Protein AF-A0A7D6ZZ62-F1 (afdb_monomer_lite)

pLDDT: mean 86.34, std 11.75, range [51.59, 98.19]

Secondary structure (DSSP, 8-state):
--EEEEEEEEEEE-SSSPEEEEEEEETTEEPBT--EEEE-TT-EEEEEEEEEHHHHTT--SSEEEEEEEETTTEEEEEEEEES--TT-EEEEEEEEE-TTS-EEEEEEEEE---

Foldseek 3Di:
DDKDWAAKEKEFEQDQDKFAFKFKDFPPHTWPQGHDGIDHHGDIDITTTIGDPVNVVVDPDQWTFTWMDGPNPEIDRADIQHNRDRPAHKYKYFNDQDPVRYTDIDIDRRDDDD

Radius of gyration: 13.83 Å; chains: 1; bounding box: 33×27×33 Å

Structure (mmCIF, N/CA/C/O backbone):
data_AF-A0A7D6ZZ62-F1
#
_entry.id   AF-A0A7D6ZZ62-F1
#
loop_
_atom_site.group_PDB
_atom_site.id
_atom_site.type_symbol
_atom_site.label_atom_id
_atom_site.label_alt_id
_atom_site.label_comp_id
_atom_site.label_asym_id
_atom_site.label_entity_id
_atom_site.label_seq_id
_atom_site.pdbx_PDB_ins_code
_atom_site.Cartn_x
_atom_site.Cartn_y
_atom_site.Cartn_z
_atom_site.occupancy
_atom_site.B_iso_or_equiv
_atom_site.auth_seq_id
_atom_site.auth_comp_id
_atom_site.auth_asym_id
_atom_site.auth_atom_id
_atom_site.pdbx_PDB_model_num
ATOM 1 N N . MET A 1 1 ? 21.732 12.902 -8.308 1.00 55.56 1 MET A N 1
ATOM 2 C CA . MET A 1 1 ? 21.145 11.547 -8.286 1.00 55.56 1 MET A CA 1
ATOM 3 C C . MET A 1 1 ? 19.815 11.643 -9.004 1.00 55.56 1 MET A C 1
ATOM 5 O O . MET A 1 1 ? 18.967 12.399 -8.550 1.00 55.56 1 MET A O 1
ATOM 9 N N . GLN A 1 2 ? 19.694 11.010 -10.165 1.00 71.31 2 GLN A N 1
ATOM 10 C CA . GLN A 1 2 ? 18.481 11.055 -10.973 1.00 71.31 2 GLN A CA 1
ATOM 11 C C . GLN A 1 2 ? 1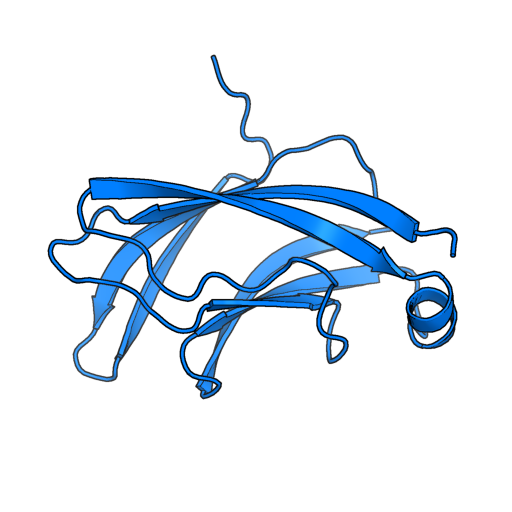7.574 9.889 -10.528 1.00 71.31 2 GLN A C 1
ATOM 13 O O . GLN A 1 2 ? 18.042 8.837 -10.083 1.00 71.31 2 GLN A O 1
ATOM 18 N N . ALA A 1 3 ? 16.275 10.154 -10.444 1.00 75.19 3 ALA A N 1
ATOM 19 C CA . ALA A 1 3 ? 15.273 9.207 -9.973 1.00 75.19 3 ALA A CA 1
ATOM 20 C C . ALA A 1 3 ? 14.015 9.404 -10.808 1.00 75.19 3 ALA A C 1
ATOM 22 O O . ALA A 1 3 ? 13.650 10.536 -11.134 1.00 75.19 3 ALA A O 1
ATOM 23 N N . GLN A 1 4 ? 13.367 8.303 -11.163 1.00 81.25 4 GLN A N 1
ATOM 24 C CA . GLN A 1 4 ? 12.096 8.348 -11.864 1.00 81.25 4 GLN A CA 1
ATOM 25 C C . GLN A 1 4 ? 10.980 8.513 -10.840 1.00 81.25 4 GLN A C 1
ATOM 27 O O . GLN A 1 4 ? 10.866 7.713 -9.908 1.00 81.25 4 GLN A O 1
ATOM 32 N N . LEU A 1 5 ? 10.176 9.563 -11.009 1.00 80.06 5 LEU A N 1
ATOM 33 C CA . LEU A 1 5 ? 8.932 9.707 -10.267 1.00 80.06 5 LEU A CA 1
ATOM 34 C C . LEU A 1 5 ? 7.963 8.617 -10.731 1.00 80.06 5 LEU A C 1
ATOM 36 O O . LEU A 1 5 ? 7.743 8.440 -11.930 1.00 80.06 5 LEU A O 1
ATOM 40 N N . LEU A 1 6 ? 7.415 7.897 -9.765 1.00 83.12 6 LEU A N 1
ATOM 41 C CA . LEU A 1 6 ? 6.370 6.903 -9.954 1.00 83.12 6 LEU A CA 1
ATOM 42 C C . LEU A 1 6 ? 5.013 7.499 -9.533 1.00 83.12 6 LEU A C 1
ATOM 44 O O . LEU A 1 6 ? 4.978 8.582 -8.936 1.00 83.12 6 LEU A O 1
ATOM 48 N N . PRO A 1 7 ? 3.897 6.802 -9.809 1.00 77.81 7 PRO A N 1
ATOM 49 C CA . PRO A 1 7 ? 2.586 7.132 -9.263 1.00 77.81 7 PRO A CA 1
ATOM 50 C C . PRO A 1 7 ? 2.568 7.544 -7.788 1.00 77.81 7 PRO A C 1
ATOM 52 O O . PRO A 1 7 ? 3.302 7.002 -6.954 1.00 77.81 7 PRO A O 1
ATOM 55 N N . ILE A 1 8 ? 1.666 8.469 -7.450 1.00 88.19 8 ILE A N 1
ATOM 56 C CA . ILE A 1 8 ? 1.334 8.756 -6.054 1.00 88.19 8 ILE A CA 1
ATOM 57 C C . ILE A 1 8 ? 0.341 7.697 -5.580 1.00 88.19 8 ILE A C 1
ATOM 59 O O . ILE A 1 8 ? -0.708 7.492 -6.196 1.00 88.19 8 ILE A O 1
ATOM 63 N N . VAL A 1 9 ? 0.653 7.068 -4.449 1.00 92.19 9 VAL A N 1
ATOM 64 C CA . VAL A 1 9 ? -0.266 6.160 -3.763 1.00 92.19 9 VAL A CA 1
ATOM 65 C C . VAL A 1 9 ? -0.966 6.904 -2.635 1.00 92.19 9 VAL A C 1
ATOM 67 O O . VAL A 1 9 ? -0.339 7.480 -1.744 1.00 92.19 9 VAL A O 1
ATOM 70 N N . TYR A 1 10 ? -2.288 6.879 -2.663 1.00 94.62 10 TYR A N 1
ATOM 71 C CA . TYR A 1 10 ? -3.172 7.392 -1.633 1.00 94.62 10 TYR A CA 1
ATOM 72 C C . TYR A 1 10 ? -3.602 6.215 -0.769 1.00 94.62 10 TYR A C 1
ATOM 74 O O . TYR A 1 10 ? -4.247 5.295 -1.249 1.00 94.62 10 TYR A O 1
ATOM 82 N N . ILE A 1 11 ? -3.255 6.227 0.512 1.00 96.19 11 ILE A N 1
ATOM 83 C CA . ILE A 1 11 ? -3.676 5.190 1.452 1.00 96.19 11 ILE A CA 1
ATOM 84 C C . ILE A 1 11 ? -4.775 5.773 2.323 1.00 96.19 11 ILE A C 1
ATOM 86 O O . ILE A 1 11 ? -4.512 6.629 3.173 1.00 96.19 11 ILE A O 1
ATOM 90 N N . ARG A 1 12 ? -6.006 5.315 2.119 1.00 97.31 12 ARG A N 1
ATOM 91 C CA . ARG A 1 12 ? -7.168 5.718 2.905 1.00 97.31 12 ARG A CA 1
ATOM 92 C C . ARG A 1 12 ? -7.440 4.684 3.984 1.00 97.31 12 ARG A C 1
ATOM 94 O O . ARG A 1 12 ? -7.716 3.527 3.695 1.00 97.31 12 ARG A O 1
ATOM 101 N N . ASN A 1 13 ? -7.391 5.106 5.240 1.00 98.12 13 ASN A N 1
ATOM 102 C CA . ASN A 1 13 ? -7.759 4.260 6.364 1.00 98.12 13 ASN A CA 1
ATOM 103 C C . ASN A 1 13 ? -9.239 4.467 6.701 1.00 98.12 13 ASN A C 1
ATOM 105 O O . ASN A 1 13 ? -9.579 5.456 7.343 1.00 98.12 13 ASN A O 1
ATOM 109 N N . ASN A 1 14 ? -10.102 3.538 6.287 1.00 98.19 14 ASN A N 1
ATOM 110 C CA . ASN A 1 14 ? -11.537 3.552 6.601 1.00 98.19 14 ASN A CA 1
ATOM 111 C C . ASN A 1 14 ? -11.862 2.807 7.911 1.00 98.19 14 ASN A C 1
ATOM 113 O O . ASN A 1 14 ? -13.026 2.560 8.217 1.00 98.19 14 ASN A O 1
ATOM 117 N N . THR A 1 15 ? -10.843 2.424 8.686 1.00 97.31 15 THR A N 1
ATOM 118 C CA . THR A 1 15 ? -11.006 1.702 9.952 1.00 97.31 15 THR A CA 1
ATOM 119 C C . THR A 1 15 ? -10.944 2.648 11.150 1.00 97.31 15 THR A C 1
ATOM 121 O O . THR A 1 15 ? -10.496 3.791 11.051 1.00 97.31 15 THR A O 1
ATOM 124 N N . SER A 1 16 ? -11.345 2.148 12.320 1.00 96.62 16 SER A N 1
ATOM 125 C CA . SER A 1 16 ? -11.194 2.834 13.609 1.00 96.62 16 SER A CA 1
ATOM 126 C C . SER A 1 16 ? -9.804 2.673 14.240 1.00 96.62 16 SER A C 1
ATOM 128 O O . SER A 1 16 ? -9.551 3.228 15.309 1.00 96.62 16 SER A O 1
ATOM 130 N N . GLN A 1 17 ? -8.893 1.928 13.605 1.00 96.31 17 GLN A N 1
ATOM 131 C CA . GLN A 1 17 ? -7.566 1.625 14.139 1.00 96.31 17 GLN A CA 1
ATOM 132 C C . GLN A 1 17 ? -6.491 2.493 13.487 1.00 96.31 17 GLN A C 1
ATOM 134 O O . GLN A 1 17 ? -6.620 2.927 12.345 1.00 96.31 17 GLN A O 1
ATOM 139 N N . ILE A 1 18 ? -5.406 2.749 14.214 1.00 96.19 18 ILE A N 1
ATOM 140 C CA . ILE A 1 18 ? -4.211 3.360 13.631 1.00 96.19 18 ILE A CA 1
ATOM 141 C C . ILE A 1 18 ? -3.461 2.272 12.859 1.00 96.19 18 ILE A C 1
ATOM 143 O O . ILE A 1 18 ? -3.169 1.216 13.419 1.00 96.19 18 ILE A O 1
ATOM 147 N N . ILE A 1 19 ? -3.130 2.549 11.598 1.00 96.62 19 ILE A N 1
ATOM 148 C CA . ILE A 1 19 ? -2.304 1.661 10.775 1.00 96.62 19 ILE A CA 1
ATOM 149 C C . ILE A 1 19 ? -0.876 2.190 10.762 1.00 96.62 19 ILE A C 1
ATOM 151 O O . ILE A 1 19 ? -0.661 3.391 10.586 1.00 96.62 19 ILE A O 1
ATOM 155 N N . GLU A 1 20 ? 0.094 1.309 10.968 1.00 94.44 20 GLU A N 1
ATOM 156 C CA . GLU A 1 20 ? 1.509 1.657 11.111 1.00 94.44 20 GLU A CA 1
ATOM 157 C C . GLU A 1 20 ? 2.364 0.732 10.244 1.00 94.44 20 GLU A C 1
ATOM 159 O O . GLU A 1 20 ? 1.912 -0.337 9.848 1.00 94.44 20 GLU A O 1
ATOM 164 N N . ASP A 1 21 ? 3.592 1.151 9.946 1.00 94.19 21 ASP A N 1
ATOM 165 C CA . ASP A 1 21 ? 4.592 0.344 9.234 1.00 94.19 21 ASP A CA 1
ATOM 166 C C . ASP A 1 21 ? 4.140 -0.178 7.862 1.00 94.19 21 ASP A C 1
ATOM 168 O O . ASP A 1 21 ? 4.210 -1.380 7.578 1.00 94.19 21 ASP A O 1
ATOM 172 N N . ILE A 1 22 ? 3.697 0.747 7.001 1.00 95.62 22 ILE A N 1
ATOM 173 C CA . ILE A 1 22 ? 3.481 0.479 5.576 1.00 95.62 22 ILE A CA 1
ATOM 174 C C . ILE A 1 22 ? 4.689 0.935 4.755 1.00 95.62 22 ILE A C 1
ATOM 176 O O . ILE A 1 22 ? 5.245 2.007 5.004 1.00 95.62 22 ILE A O 1
ATOM 180 N N . TYR A 1 23 ? 5.064 0.150 3.749 1.00 95.31 23 TYR A N 1
ATOM 181 C CA . TYR A 1 23 ? 5.968 0.567 2.676 1.00 95.31 23 TYR A CA 1
ATOM 182 C C . TYR A 1 23 ? 5.596 -0.103 1.348 1.00 95.31 23 TYR A C 1
ATOM 184 O O . TYR A 1 23 ? 4.784 -1.027 1.328 1.00 95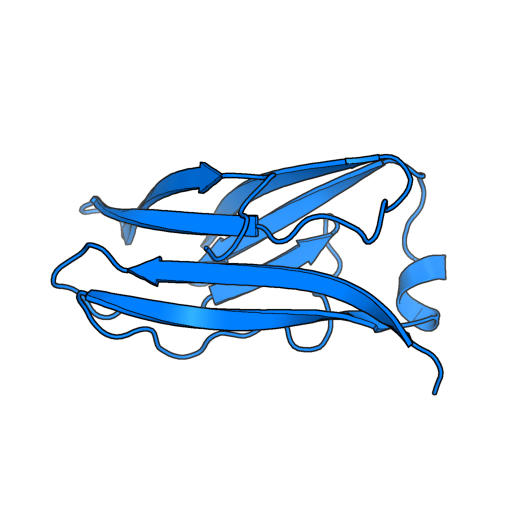.31 23 TYR A O 1
ATOM 192 N N . PHE A 1 24 ? 6.200 0.356 0.251 1.00 93.94 24 PHE A N 1
ATOM 193 C CA . PHE A 1 24 ? 5.973 -0.186 -1.091 1.00 93.94 24 PHE A CA 1
ATOM 194 C C . PHE A 1 24 ? 7.271 -0.653 -1.736 1.00 93.94 24 PHE A C 1
ATOM 196 O O . PHE A 1 24 ? 8.327 -0.040 -1.548 1.00 93.94 24 PHE A O 1
ATOM 203 N N . SER A 1 25 ? 7.176 -1.714 -2.526 1.00 92.06 25 SER A N 1
ATOM 204 C CA . SER A 1 25 ? 8.263 -2.229 -3.355 1.00 92.06 25 SER A CA 1
ATOM 205 C C . SER A 1 25 ? 7.775 -2.547 -4.761 1.00 92.06 25 SER A C 1
ATOM 207 O O . SER A 1 25 ? 6.585 -2.785 -4.962 1.00 92.06 25 SER A O 1
ATOM 209 N N . PHE A 1 26 ? 8.712 -2.591 -5.703 1.00 88.56 26 PHE A N 1
ATOM 210 C CA . PHE A 1 26 ? 8.572 -3.447 -6.879 1.00 88.56 26 PHE A CA 1
ATOM 211 C C . PHE A 1 26 ? 9.301 -4.750 -6.586 1.00 88.56 26 PHE A C 1
ATOM 213 O O . PHE A 1 26 ? 10.476 -4.720 -6.213 1.00 88.56 26 PHE A O 1
ATOM 220 N N . ASP A 1 27 ? 8.590 -5.874 -6.655 1.00 79.75 27 ASP A N 1
ATOM 221 C CA . ASP A 1 27 ? 9.089 -7.184 -6.230 1.00 79.75 27 ASP A CA 1
ATOM 222 C C . ASP A 1 27 ? 9.745 -7.126 -4.833 1.00 79.75 27 ASP A C 1
ATOM 224 O O . ASP A 1 27 ? 9.092 -6.847 -3.819 1.00 79.75 27 ASP A O 1
ATOM 228 N N . SER A 1 28 ? 11.060 -7.354 -4.771 1.00 80.38 28 SER A N 1
ATOM 229 C CA . SER A 1 28 ? 11.880 -7.336 -3.555 1.00 80.38 28 SER A CA 1
ATOM 230 C C . SER A 1 28 ? 12.578 -5.995 -3.282 1.00 80.38 28 SER A C 1
ATOM 232 O O . SER A 1 28 ? 13.240 -5.848 -2.253 1.00 80.38 28 SER A O 1
ATOM 234 N N . ILE A 1 29 ? 12.417 -4.999 -4.157 1.00 88.69 29 ILE A N 1
ATOM 235 C CA . ILE A 1 29 ? 13.146 -3.729 -4.108 1.00 88.69 29 ILE A CA 1
ATOM 236 C C . ILE A 1 29 ? 12.258 -2.638 -3.506 1.00 88.69 29 ILE A C 1
ATOM 238 O O . ILE A 1 29 ? 11.334 -2.130 -4.142 1.00 88.69 29 ILE A O 1
ATOM 242 N N . GLU A 1 30 ? 12.548 -2.253 -2.260 1.00 91.50 30 GLU A N 1
ATOM 243 C CA . GLU A 1 30 ? 11.851 -1.160 -1.567 1.00 91.50 30 GLU A CA 1
ATOM 244 C C . GLU A 1 30 ? 12.008 0.166 -2.332 1.00 91.50 30 GLU A C 1
ATOM 246 O O . GLU A 1 30 ? 13.124 0.627 -2.580 1.00 91.50 30 GLU A O 1
ATOM 251 N N . LEU A 1 31 ? 10.896 0.813 -2.678 1.00 91.12 31 LEU A N 1
ATOM 252 C CA . LEU A 1 31 ? 10.907 2.086 -3.398 1.00 91.12 31 LEU A CA 1
ATOM 253 C C . LEU A 1 31 ? 11.295 3.244 -2.475 1.00 91.12 31 LEU A C 1
ATOM 255 O O . LEU A 1 31 ? 10.946 3.276 -1.290 1.00 91.12 31 LEU A O 1
ATOM 259 N N . MET A 1 32 ? 11.974 4.250 -3.024 1.00 90.81 32 MET A N 1
ATOM 260 C CA . MET A 1 32 ? 12.304 5.459 -2.274 1.00 90.81 32 MET A CA 1
ATOM 261 C C . MET A 1 32 ? 11.038 6.271 -1.966 1.00 90.81 32 MET A C 1
ATOM 263 O O . MET A 1 32 ? 10.134 6.375 -2.790 1.00 90.81 32 MET A O 1
ATOM 267 N N . GLY A 1 33 ? 10.976 6.857 -0.765 1.00 89.56 33 GLY A N 1
ATOM 268 C CA . GLY A 1 33 ? 9.820 7.644 -0.307 1.00 89.56 33 GLY A CA 1
ATOM 269 C C . GLY A 1 33 ? 8.602 6.814 0.116 1.00 89.56 33 GLY A C 1
ATOM 270 O O . GLY A 1 33 ? 7.614 7.380 0.570 1.00 89.56 33 GLY A O 1
ATOM 271 N N . SER A 1 34 ? 8.679 5.483 0.039 1.00 93.00 34 SER A N 1
ATOM 272 C CA . SER A 1 34 ? 7.523 4.588 0.162 1.00 93.00 34 SER A CA 1
ATOM 273 C C . SER A 1 34 ? 6.950 4.411 1.572 1.00 93.00 34 SER A C 1
ATOM 275 O O . SER A 1 34 ? 5.844 3.894 1.719 1.00 93.00 34 SER A O 1
ATOM 277 N N . LYS A 1 35 ? 7.671 4.821 2.624 1.00 94.19 35 LYS A N 1
ATOM 278 C CA . LYS A 1 35 ? 7.294 4.512 4.014 1.00 94.19 35 LYS A CA 1
ATOM 279 C C . LYS A 1 35 ? 6.188 5.419 4.545 1.00 94.19 35 LYS A C 1
ATOM 281 O O . LYS A 1 35 ? 6.352 6.635 4.645 1.00 94.19 35 LYS A O 1
ATOM 286 N N . ALA A 1 36 ? 5.123 4.807 5.049 1.00 93.56 36 ALA A N 1
ATOM 287 C CA . ALA A 1 36 ? 4.099 5.443 5.864 1.00 93.56 36 ALA A CA 1
ATOM 288 C C . ALA A 1 36 ? 4.151 4.879 7.294 1.00 93.56 36 ALA A C 1
ATOM 290 O O . ALA A 1 36 ? 3.647 3.795 7.572 1.00 93.56 36 ALA A O 1
ATOM 291 N N . LYS A 1 37 ? 4.749 5.637 8.226 1.00 91.81 37 LYS A N 1
ATOM 292 C CA . LYS A 1 37 ? 4.890 5.203 9.631 1.00 91.81 37 LYS A CA 1
ATOM 293 C C . LYS A 1 37 ? 3.559 5.091 10.373 1.00 91.81 37 LYS A C 1
ATOM 295 O O . LYS A 1 37 ? 3.430 4.258 11.255 1.00 91.81 37 LYS A O 1
ATOM 300 N N . LYS A 1 38 ? 2.605 5.977 10.073 1.00 95.00 38 LYS A N 1
ATOM 301 C CA . LYS A 1 38 ? 1.334 6.078 10.798 1.00 95.00 38 LYS A CA 1
ATOM 302 C C . LYS A 1 38 ? 0.249 6.691 9.922 1.00 95.00 38 LYS A C 1
ATOM 304 O O . LYS A 1 38 ? 0.462 7.753 9.332 1.00 95.00 38 LYS A O 1
ATOM 309 N N . ILE A 1 39 ? -0.924 6.070 9.911 1.00 96.44 39 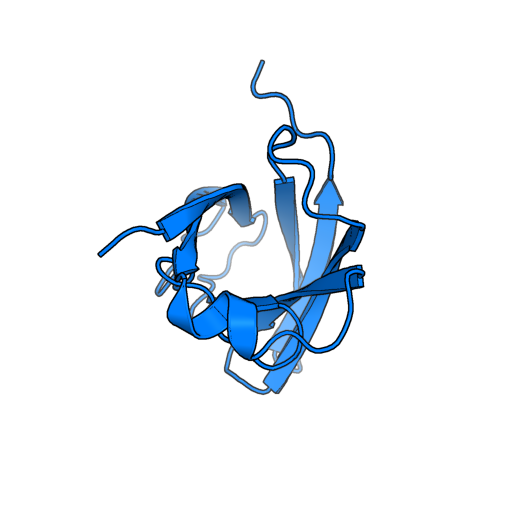ILE A N 1
ATOM 310 C CA . ILE A 1 39 ? -2.129 6.531 9.220 1.00 96.44 39 ILE A CA 1
ATOM 311 C C . ILE A 1 39 ? -3.284 6.484 10.221 1.00 96.44 39 ILE A C 1
ATOM 313 O O . ILE A 1 39 ? -3.655 5.420 10.721 1.00 96.44 39 ILE A O 1
ATOM 317 N N . LYS A 1 40 ? -3.828 7.655 10.565 1.00 97.56 40 LYS A N 1
ATOM 318 C CA . LYS A 1 40 ? -4.897 7.778 11.566 1.00 97.56 40 LYS A CA 1
ATOM 319 C C . LYS A 1 40 ? -6.232 7.237 11.020 1.00 97.56 40 LYS A C 1
ATOM 321 O O . LYS A 1 40 ? -6.418 7.254 9.800 1.00 97.56 40 LYS A O 1
ATOM 326 N N . PRO A 1 41 ? -7.157 6.808 11.897 1.00 97.94 41 PRO A N 1
ATOM 327 C CA . PRO A 1 41 ? -8.524 6.459 11.514 1.00 97.94 41 PRO A CA 1
ATOM 328 C C . PRO A 1 41 ? -9.179 7.535 10.649 1.00 97.94 41 PRO A C 1
ATOM 330 O O . PRO A 1 41 ? -9.034 8.722 10.945 1.00 97.94 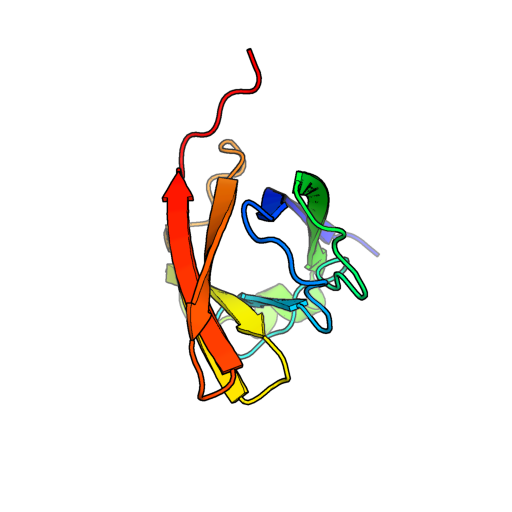41 PRO A O 1
ATOM 333 N N . ASN A 1 42 ? -9.905 7.126 9.611 1.00 96.19 42 ASN A N 1
ATOM 334 C CA . ASN A 1 42 ? -10.659 7.998 8.701 1.00 96.19 42 ASN A CA 1
ATOM 335 C C . ASN A 1 42 ? -9.822 9.096 8.023 1.00 96.19 42 ASN A C 1
ATOM 337 O O . ASN A 1 42 ? -10.333 10.164 7.688 1.00 96.19 42 ASN A O 1
ATOM 341 N N . THR A 1 43 ? -8.525 8.851 7.817 1.00 97.25 43 THR A N 1
ATOM 342 C CA . THR A 1 43 ? -7.631 9.782 7.113 1.00 97.25 43 THR A CA 1
ATOM 343 C C . THR A 1 43 ? -7.028 9.150 5.870 1.00 97.25 43 THR A C 1
ATOM 345 O O . THR A 1 43 ? -6.942 7.928 5.752 1.00 97.25 43 THR A O 1
ATOM 348 N N . THR A 1 44 ? -6.596 10.004 4.943 1.00 96.31 44 THR A N 1
ATOM 349 C CA . THR A 1 44 ? -5.829 9.592 3.765 1.00 96.31 44 THR A CA 1
ATOM 350 C C . THR A 1 44 ? -4.399 10.097 3.890 1.00 96.31 44 THR A C 1
ATOM 352 O O . THR A 1 44 ? -4.173 11.258 4.242 1.00 96.31 44 THR A O 1
ATOM 355 N N . LYS A 1 45 ? -3.429 9.227 3.609 1.00 95.38 45 LYS A N 1
ATOM 356 C CA . LYS A 1 45 ? -2.009 9.567 3.529 1.00 95.38 45 LYS A CA 1
ATOM 357 C C . LYS A 1 45 ? -1.538 9.416 2.088 1.00 95.38 45 LYS A C 1
ATOM 359 O O . LYS A 1 45 ? -1.728 8.362 1.496 1.00 95.38 45 LYS A O 1
ATOM 364 N N . ASN A 1 46 ? -0.885 10.443 1.558 1.00 93.50 46 ASN A N 1
ATOM 365 C CA . ASN A 1 46 ? -0.334 10.417 0.205 1.00 93.50 46 ASN A CA 1
ATOM 366 C C . ASN A 1 46 ? 1.148 10.049 0.280 1.00 93.50 46 ASN A C 1
ATOM 368 O O . ASN A 1 46 ? 1.869 10.591 1.126 1.00 93.50 46 ASN A O 1
ATOM 372 N N . ILE A 1 47 ? 1.583 9.157 -0.601 1.00 92.25 47 ILE A N 1
ATOM 373 C CA . ILE A 1 47 ? 2.944 8.639 -0.680 1.00 92.25 47 ILE A CA 1
ATOM 374 C C . ILE A 1 47 ? 3.437 8.810 -2.113 1.00 92.25 47 ILE A C 1
ATOM 376 O O . ILE A 1 47 ? 2.920 8.188 -3.037 1.00 92.25 47 ILE A O 1
ATOM 380 N N . SER A 1 48 ? 4.435 9.672 -2.289 1.00 90.06 48 SER A N 1
ATOM 381 C CA . SER A 1 48 ? 5.144 9.821 -3.559 1.00 90.06 48 SER A CA 1
ATOM 382 C C . SER A 1 48 ? 6.225 8.752 -3.648 1.00 90.06 48 SER A C 1
ATOM 384 O O . SER A 1 48 ? 7.107 8.688 -2.788 1.00 90.06 48 SER A O 1
ATOM 386 N N . LEU A 1 49 ? 6.143 7.916 -4.677 1.00 90.00 49 LEU A N 1
ATOM 387 C CA . LEU A 1 49 ? 7.079 6.826 -4.904 1.00 90.00 49 LEU A CA 1
ATOM 388 C C . LEU A 1 49 ? 8.156 7.243 -5.904 1.00 90.00 49 LEU A C 1
ATOM 390 O O . LEU A 1 49 ? 7.892 7.959 -6.871 1.00 90.00 49 LEU A O 1
ATOM 394 N N . TYR A 1 50 ? 9.379 6.771 -5.679 1.00 88.81 50 TYR A N 1
ATOM 395 C CA . TYR A 1 50 ? 10.504 7.031 -6.568 1.00 88.81 50 TYR A CA 1
ATOM 396 C C . TYR A 1 50 ? 11.297 5.751 -6.807 1.00 88.81 50 TYR A C 1
ATOM 398 O O . TYR A 1 50 ? 11.617 5.023 -5.863 1.00 88.81 50 TYR A O 1
ATOM 406 N N . LEU A 1 51 ? 11.666 5.525 -8.067 1.00 87.12 51 LEU A N 1
ATOM 407 C CA . LEU A 1 51 ? 12.616 4.490 -8.454 1.00 87.12 51 LEU A CA 1
ATOM 408 C C . LEU A 1 51 ? 13.976 5.139 -8.710 1.00 87.12 51 LEU A C 1
ATOM 410 O O . LEU A 1 51 ? 14.142 5.908 -9.663 1.00 87.12 51 LEU A O 1
ATOM 414 N N . ALA A 1 52 ? 14.951 4.860 -7.846 1.00 84.75 52 ALA A N 1
ATOM 415 C CA . ALA A 1 52 ? 16.310 5.349 -8.049 1.00 84.75 52 ALA A CA 1
ATOM 416 C C . ALA A 1 52 ? 16.953 4.656 -9.254 1.00 84.75 52 ALA A C 1
ATOM 418 O O . ALA A 1 52 ? 16.740 3.466 -9.468 1.00 84.75 52 ALA A O 1
ATOM 419 N N . ASP A 1 53 ? 17.829 5.345 -9.986 1.00 81.19 53 ASP A N 1
ATOM 420 C CA . ASP A 1 53 ? 18.476 4.737 -11.158 1.00 81.19 53 ASP A CA 1
ATOM 421 C C . ASP A 1 53 ? 19.259 3.462 -10.818 1.00 81.19 53 ASP A C 1
ATOM 423 O O . ASP A 1 53 ? 19.193 2.480 -11.547 1.00 81.19 53 ASP A O 1
ATOM 427 N N . ARG A 1 54 ? 19.915 3.412 -9.652 1.00 81.12 54 ARG A N 1
ATOM 428 C CA . ARG A 1 54 ? 20.592 2.191 -9.174 1.00 81.12 54 ARG A CA 1
ATOM 429 C C . ARG A 1 54 ? 19.647 1.002 -8.955 1.00 81.12 54 ARG A C 1
ATOM 431 O O . ARG A 1 54 ? 20.098 -0.133 -8.997 1.00 81.12 54 ARG A O 1
ATOM 438 N N . GLN A 1 55 ? 18.370 1.266 -8.674 1.00 81.06 55 GLN A N 1
ATOM 439 C CA . GLN A 1 55 ? 17.347 0.239 -8.479 1.00 81.06 55 GLN A CA 1
ATOM 440 C C . GLN A 1 55 ? 16.819 -0.264 -9.821 1.00 81.06 55 GLN A C 1
ATOM 442 O O . GLN A 1 55 ? 16.471 -1.431 -9.913 1.00 81.06 55 GLN A O 1
ATOM 447 N N . LYS A 1 56 ? 16.838 0.567 -10.875 1.00 77.31 56 LYS A N 1
ATOM 448 C CA . LYS A 1 56 ? 16.442 0.148 -12.229 1.00 77.31 56 LYS A CA 1
ATOM 449 C C . LYS A 1 56 ? 17.270 -1.031 -12.731 1.00 77.31 56 LYS A C 1
ATOM 451 O O . LYS A 1 56 ? 16.714 -1.967 -13.275 1.00 77.31 56 LYS A O 1
ATOM 456 N N . PHE A 1 57 ? 18.580 -1.022 -12.484 1.00 75.56 57 PHE A N 1
ATOM 457 C CA . PHE A 1 57 ? 19.467 -2.125 -12.880 1.00 75.56 57 PHE A CA 1
ATOM 458 C C . PHE A 1 57 ? 19.233 -3.430 -12.107 1.00 75.56 57 PHE A C 1
ATOM 460 O O . PHE A 1 57 ? 19.740 -4.467 -12.513 1.00 75.56 57 PHE A O 1
ATOM 467 N N . GLN A 1 58 ? 18.528 -3.377 -10.975 1.00 76.75 58 GLN A N 1
ATOM 468 C CA . GLN A 1 58 ? 18.200 -4.560 -10.173 1.00 76.75 58 GLN A CA 1
ATOM 469 C C . GLN A 1 58 ? 16.899 -5.216 -10.630 1.00 76.75 58 GLN A C 1
ATOM 471 O O . GLN A 1 58 ? 16.565 -6.306 -10.176 1.00 76.75 58 GLN A O 1
ATOM 476 N N . LEU A 1 59 ? 16.149 -4.536 -11.488 1.00 74.88 59 LEU A N 1
ATOM 477 C CA . LEU A 1 59 ? 14.911 -5.046 -12.008 1.00 74.88 59 LEU A CA 1
ATOM 478 C C . LEU A 1 59 ? 15.201 -5.875 -13.271 1.00 74.88 59 LEU A C 1
ATOM 480 O O . LEU A 1 59 ? 15.660 -5.351 -14.281 1.00 74.88 59 LEU A O 1
ATOM 484 N N . GLU A 1 60 ? 14.983 -7.190 -13.193 1.00 66.69 60 GLU A N 1
ATOM 485 C CA . GLU A 1 60 ? 15.439 -8.162 -14.208 1.00 66.69 60 GLU A CA 1
ATOM 486 C C . GLU A 1 60 ? 14.465 -8.364 -15.384 1.00 66.69 60 GLU A C 1
ATOM 488 O O . GLU A 1 60 ? 14.771 -9.086 -16.334 1.00 66.69 60 GLU A O 1
ATOM 493 N N . ARG A 1 61 ? 13.264 -7.785 -15.307 1.00 71.00 61 ARG A N 1
ATOM 494 C CA . ARG A 1 61 ? 12.161 -7.919 -16.285 1.00 71.00 61 ARG A CA 1
ATOM 495 C C . ARG A 1 61 ? 11.559 -6.547 -16.554 1.00 71.00 61 ARG A C 1
ATOM 497 O O . ARG A 1 61 ? 12.074 -5.604 -15.992 1.00 71.00 61 ARG A O 1
ATOM 504 N N . GLU A 1 62 ? 10.533 -6.395 -17.386 1.00 67.94 62 GLU A N 1
ATOM 505 C CA . GLU A 1 62 ? 9.849 -5.096 -17.604 1.00 67.94 62 GLU A CA 1
ATOM 506 C C . GLU A 1 62 ? 8.489 -4.999 -16.886 1.00 67.94 62 GLU A C 1
ATOM 508 O O . GLU A 1 62 ? 7.867 -3.932 -16.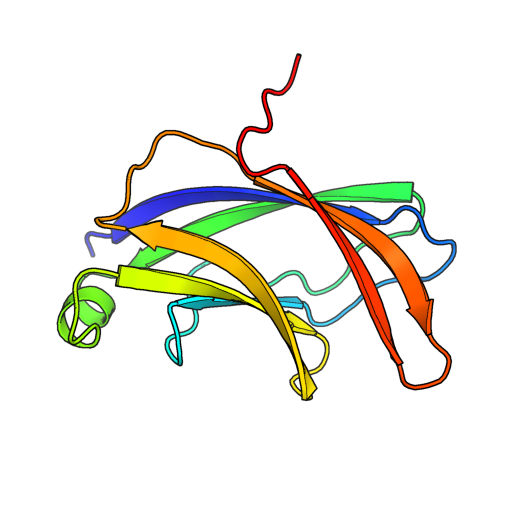861 1.00 67.94 62 GLU A O 1
ATOM 513 N N . ASP A 1 63 ? 8.076 -6.101 -16.256 1.00 72.75 63 ASP A N 1
ATOM 514 C CA . ASP A 1 63 ? 6.788 -6.276 -15.594 1.00 72.75 63 ASP A CA 1
ATOM 515 C C . ASP A 1 63 ? 7.031 -6.490 -14.100 1.00 72.75 63 ASP A C 1
ATOM 517 O O . ASP A 1 63 ? 7.748 -7.424 -13.725 1.00 72.75 63 ASP A O 1
ATOM 521 N N . TYR A 1 64 ? 6.450 -5.637 -13.254 1.00 80.19 64 TYR A N 1
ATOM 522 C CA . TYR A 1 64 ? 6.614 -5.721 -11.799 1.00 80.19 64 TYR A CA 1
ATOM 523 C C . TYR A 1 64 ? 5.309 -5.506 -11.065 1.00 80.19 64 TYR A C 1
ATOM 525 O O . TYR A 1 64 ? 4.538 -4.612 -11.407 1.00 80.19 64 TYR A O 1
ATOM 533 N N . ASP A 1 65 ? 5.137 -6.200 -9.951 1.00 86.81 65 ASP A N 1
ATOM 534 C CA . ASP A 1 65 ? 4.037 -5.916 -9.042 1.00 86.81 65 ASP A CA 1
ATOM 535 C C . ASP A 1 65 ? 4.418 -4.772 -8.105 1.00 86.81 65 ASP A C 1
ATOM 537 O O . ASP A 1 65 ? 5.432 -4.833 -7.399 1.00 86.81 65 ASP A O 1
ATOM 541 N N . LEU A 1 66 ? 3.580 -3.734 -8.038 1.00 89.44 66 LEU A N 1
ATOM 542 C CA . LEU A 1 66 ? 3.630 -2.798 -6.923 1.00 89.44 66 LEU A CA 1
ATOM 543 C C . LEU A 1 66 ? 3.060 -3.503 -5.697 1.00 89.44 66 LEU A C 1
ATOM 545 O O . LEU A 1 66 ? 1.854 -3.729 -5.596 1.00 89.44 66 LEU A O 1
ATOM 549 N N . VAL A 1 67 ? 3.920 -3.815 -4.737 1.00 92.69 67 VAL A N 1
ATOM 550 C CA . VAL A 1 67 ? 3.529 -4.534 -3.526 1.00 92.69 67 VAL A CA 1
ATOM 551 C C . VAL A 1 67 ? 3.495 -3.575 -2.347 1.00 92.69 67 VAL A C 1
ATOM 553 O O . VAL A 1 67 ? 4.500 -2.945 -2.015 1.00 92.69 67 VAL A O 1
ATOM 556 N N . MET A 1 68 ? 2.350 -3.496 -1.670 1.00 94.94 68 MET A N 1
ATOM 557 C CA . MET A 1 68 ? 2.240 -2.881 -0.351 1.00 94.94 68 MET A CA 1
ATOM 558 C C . MET A 1 68 ? 2.606 -3.906 0.720 1.00 94.94 68 MET A C 1
ATOM 560 O O . MET A 1 68 ? 2.065 -5.011 0.755 1.00 94.94 68 MET A O 1
ATOM 564 N N . HIS A 1 69 ? 3.465 -3.514 1.650 1.00 95.56 69 HIS A N 1
ATOM 565 C CA . HIS A 1 69 ? 3.831 -4.315 2.813 1.00 95.56 69 HIS A CA 1
ATOM 566 C C . HIS A 1 69 ? 3.276 -3.674 4.079 1.00 95.56 69 HIS A C 1
ATOM 568 O O . HIS A 1 69 ? 3.285 -2.454 4.204 1.00 95.56 69 HIS A O 1
ATOM 574 N N . HIS A 1 70 ? 2.827 -4.492 5.031 1.00 94.44 70 HIS A N 1
ATOM 575 C CA . HIS A 1 70 ? 2.376 -4.063 6.358 1.00 94.44 70 HIS A CA 1
ATOM 576 C C . HIS A 1 70 ? 3.059 -4.915 7.438 1.00 94.44 70 HIS A C 1
ATOM 578 O O . HIS A 1 70 ? 2.974 -6.150 7.414 1.00 94.44 70 HIS A O 1
ATOM 584 N N . ARG A 1 71 ? 3.746 -4.257 8.388 1.00 87.69 71 ARG A N 1
ATOM 585 C CA . ARG A 1 71 ? 4.473 -4.892 9.514 1.00 87.69 71 ARG A CA 1
ATOM 586 C C . ARG A 1 71 ? 5.479 -5.980 9.093 1.00 87.69 71 ARG A C 1
ATOM 588 O O . ARG A 1 71 ? 5.683 -6.948 9.824 1.00 87.69 71 ARG A O 1
ATOM 595 N N . ASN A 1 72 ? 6.077 -5.862 7.905 1.00 76.19 72 ASN A N 1
ATOM 596 C CA . ASN A 1 72 ? 7.048 -6.807 7.314 1.00 76.19 72 ASN A CA 1
ATOM 597 C C . ASN A 1 72 ? 6.565 -8.264 7.138 1.00 76.19 72 ASN A C 1
ATOM 599 O O . ASN A 1 72 ? 7.360 -9.126 6.767 1.00 76.19 72 ASN A O 1
ATOM 603 N N . LYS A 1 73 ? 5.289 -8.563 7.409 1.00 82.44 73 LYS A N 1
ATOM 604 C CA . LYS A 1 73 ? 4.725 -9.921 7.318 1.00 82.44 73 LYS A CA 1
ATOM 605 C C . LYS A 1 73 ? 3.632 -10.031 6.269 1.00 82.44 73 LYS A C 1
ATOM 607 O O . LYS A 1 73 ? 3.524 -11.059 5.612 1.00 82.44 73 LYS A O 1
ATOM 612 N N . ASN A 1 74 ? 2.849 -8.971 6.103 1.00 90.25 74 ASN A N 1
ATOM 613 C CA . ASN A 1 74 ? 1.698 -8.979 5.218 1.00 90.25 74 ASN A CA 1
ATOM 614 C C . ASN A 1 74 ? 2.042 -8.255 3.920 1.00 90.25 74 ASN A C 1
ATOM 616 O O . ASN A 1 74 ? 2.559 -7.138 3.971 1.00 90.25 74 ASN A O 1
ATOM 620 N N . LYS A 1 75 ? 1.738 -8.887 2.786 1.00 93.50 75 LYS A N 1
ATOM 621 C CA . LYS A 1 75 ? 2.011 -8.374 1.442 1.00 93.50 75 LYS A CA 1
ATOM 622 C C . LYS A 1 75 ? 0.717 -8.323 0.646 1.00 93.50 75 LYS A C 1
ATOM 624 O O . LYS A 1 75 ? -0.068 -9.265 0.708 1.00 93.50 75 LYS A O 1
ATOM 629 N N . TYR A 1 76 ? 0.530 -7.248 -0.103 1.00 93.38 76 TYR A N 1
ATOM 630 C CA . TYR A 1 76 ? -0.640 -7.039 -0.941 1.00 93.38 76 TYR A CA 1
ATOM 631 C C . TYR A 1 76 ? -0.177 -6.530 -2.296 1.00 93.38 76 TYR A C 1
ATOM 633 O O . TYR A 1 76 ? 0.468 -5.482 -2.361 1.00 93.38 76 TYR A O 1
ATOM 641 N N . VAL A 1 77 ? -0.491 -7.265 -3.360 1.00 89.88 77 VAL A N 1
ATOM 642 C CA . VAL A 1 77 ? -0.306 -6.765 -4.724 1.00 89.88 77 VAL A CA 1
ATOM 643 C C . VAL A 1 77 ? -1.328 -5.654 -4.934 1.00 89.88 77 VAL A C 1
ATOM 645 O O . VAL A 1 77 ? -2.522 -5.852 -4.712 1.00 89.88 77 VAL A O 1
ATOM 648 N N . VAL A 1 78 ? -0.832 -4.463 -5.252 1.00 88.31 78 VAL A N 1
ATOM 649 C CA . VAL A 1 78 ? -1.645 -3.262 -5.439 1.00 88.31 78 VAL A CA 1
ATOM 650 C C . VAL A 1 78 ? -1.972 -3.079 -6.910 1.00 88.31 78 VAL A C 1
ATOM 652 O O . VAL A 1 78 ? -3.120 -2.826 -7.240 1.00 88.31 78 VAL A O 1
ATOM 655 N N . VAL A 1 79 ? -0.971 -3.189 -7.778 1.00 85.88 79 VAL A N 1
ATOM 656 C CA . VAL A 1 79 ? -1.138 -3.064 -9.226 1.00 85.88 79 VAL A CA 1
ATOM 657 C C . VAL A 1 79 ? -0.010 -3.808 -9.928 1.00 85.88 79 VAL A C 1
ATOM 659 O O . VAL A 1 79 ? 1.134 -3.772 -9.470 1.00 85.88 79 VAL A O 1
ATOM 662 N N . GLU A 1 80 ? -0.326 -4.438 -11.049 1.00 79.12 80 GLU A N 1
ATOM 663 C CA . GLU A 1 80 ? 0.660 -4.993 -11.972 1.00 79.12 80 GLU A CA 1
ATOM 664 C C . GLU A 1 80 ? 1.168 -3.856 -12.878 1.00 79.12 80 GLU A C 1
ATOM 666 O O . GLU A 1 80 ? 0.424 -3.243 -13.647 1.00 79.12 80 GLU A O 1
ATOM 671 N N . CYS A 1 81 ? 2.442 -3.500 -12.746 1.00 73.19 81 CYS A N 1
ATOM 672 C CA . CYS A 1 81 ? 3.088 -2.435 -13.503 1.00 73.19 81 CYS A CA 1
ATOM 673 C C . CYS A 1 81 ? 3.848 -3.017 -14.696 1.00 73.19 81 CYS A C 1
ATOM 675 O O . CYS A 1 81 ? 5.005 -3.409 -14.573 1.00 73.19 81 CYS A O 1
ATOM 677 N N . TYR A 1 82 ? 3.217 -2.988 -15.867 1.00 65.00 82 TYR A N 1
ATOM 678 C CA . TYR A 1 82 ? 3.850 -3.305 -17.149 1.00 65.00 82 TYR A CA 1
ATOM 679 C C . TYR A 1 82 ? 4.507 -2.049 -17.740 1.00 65.00 82 TYR A C 1
ATOM 681 O O . TYR A 1 82 ? 3.824 -1.050 -17.991 1.00 65.00 82 TYR A O 1
ATOM 689 N N . GLY A 1 83 ? 5.830 -2.055 -17.931 1.00 57.28 83 GLY A N 1
ATOM 690 C CA . GLY A 1 83 ? 6.558 -0.985 -18.635 1.00 57.28 83 GLY A CA 1
ATOM 691 C C . GLY A 1 83 ? 6.529 0.409 -17.979 1.00 57.28 83 GLY A C 1
ATOM 692 O O . GLY A 1 83 ? 6.863 1.395 -18.631 1.00 57.28 83 GLY A O 1
ATOM 693 N N . ILE A 1 84 ? 6.121 0.504 -16.704 1.00 55.81 84 ILE A N 1
ATOM 694 C CA . ILE A 1 84 ? 5.996 1.724 -15.878 1.00 55.81 84 ILE A CA 1
ATOM 695 C C . ILE A 1 84 ? 5.357 2.901 -16.647 1.00 55.81 84 ILE A C 1
ATOM 697 O O . ILE A 1 84 ? 6.024 3.872 -17.009 1.00 55.81 84 ILE A O 1
ATOM 701 N N . SER A 1 85 ? 4.034 2.855 -16.847 1.00 53.56 85 SER A N 1
ATOM 702 C CA . SER A 1 85 ? 3.271 4.025 -17.311 1.00 53.56 85 SER A CA 1
ATOM 703 C C . SER A 1 85 ? 3.069 5.027 -16.155 1.00 53.56 85 SER A C 1
ATOM 705 O O . SER A 1 85 ? 2.383 4.715 -15.181 1.00 53.56 85 SER A O 1
ATOM 707 N N . PRO A 1 86 ? 3.631 6.248 -16.225 1.00 52.25 86 PRO A N 1
ATOM 708 C CA . PRO A 1 86 ? 3.715 7.195 -15.105 1.00 52.25 86 PRO A CA 1
ATOM 709 C C . PRO A 1 86 ? 2.419 7.980 -14.817 1.00 52.25 86 PRO A C 1
ATOM 711 O O . PRO A 1 86 ? 2.465 9.013 -14.154 1.00 52.25 86 PRO A O 1
ATOM 714 N N . SER A 1 87 ? 1.266 7.560 -15.342 1.00 55.53 87 SER A N 1
ATOM 715 C CA . SER A 1 87 ? 0.113 8.463 -15.502 1.00 55.53 87 SER A CA 1
ATOM 716 C C . SER A 1 87 ? -1.039 8.282 -14.513 1.00 55.53 87 SER A C 1
ATOM 718 O O . SER A 1 87 ? -1.948 9.111 -14.511 1.00 55.53 87 SER A O 1
ATOM 720 N N . LEU A 1 88 ? -1.030 7.254 -13.661 1.00 72.38 88 LEU A N 1
ATOM 721 C CA . LEU A 1 88 ? -2.207 6.913 -12.860 1.00 72.38 88 LEU A CA 1
ATOM 722 C C . LEU A 1 88 ? -1.890 6.926 -11.369 1.00 72.38 88 LEU A C 1
ATOM 724 O O . LEU A 1 88 ? -1.028 6.188 -10.910 1.00 72.38 88 LEU A O 1
ATOM 728 N N . ASN A 1 89 ? -2.585 7.776 -10.615 1.00 85.50 89 ASN A N 1
ATOM 729 C CA . ASN A 1 89 ? -2.569 7.710 -9.158 1.00 85.50 89 ASN A CA 1
ATOM 730 C C . ASN A 1 89 ? -3.345 6.476 -8.690 1.00 85.50 89 ASN A C 1
ATOM 732 O O . ASN A 1 89 ? -4.334 6.085 -9.308 1.00 85.50 89 ASN A O 1
ATOM 736 N N . ILE A 1 90 ? -2.932 5.916 -7.558 1.00 90.00 90 ILE A N 1
ATOM 737 C CA . ILE A 1 90 ? -3.519 4.692 -7.011 1.00 90.00 90 ILE A CA 1
ATOM 738 C C . ILE A 1 90 ? -4.136 5.005 -5.653 1.00 90.00 90 ILE A C 1
ATOM 740 O O . ILE A 1 90 ? -3.486 5.631 -4.816 1.00 90.00 90 ILE A O 1
ATOM 744 N N . LEU A 1 91 ? -5.358 4.545 -5.401 1.00 93.81 91 LEU A N 1
ATOM 745 C CA . LEU A 1 91 ? -5.983 4.586 -4.081 1.00 93.81 91 LEU A CA 1
ATOM 746 C C . LEU A 1 91 ? -6.034 3.178 -3.484 1.00 93.81 91 LEU A C 1
ATOM 748 O O . LEU A 1 91 ? -6.640 2.275 -4.047 1.00 93.81 91 LEU A O 1
ATOM 752 N N . VAL A 1 92 ? -5.441 3.015 -2.306 1.00 95.75 92 VAL A N 1
ATOM 753 C CA . VAL A 1 92 ? -5.548 1.819 -1.470 1.00 95.75 92 VAL A CA 1
ATOM 754 C C . VAL A 1 92 ? -6.439 2.147 -0.278 1.00 95.75 92 VAL A C 1
ATOM 756 O O . VAL A 1 92 ? -6.062 2.915 0.609 1.00 95.75 92 VAL A O 1
ATOM 759 N N . GLU A 1 93 ? -7.632 1.567 -0.244 1.00 97.56 93 GLU A N 1
ATOM 760 C CA . GLU A 1 93 ? -8.572 1.691 0.864 1.00 97.56 93 GLU A CA 1
ATOM 761 C C . GLU A 1 93 ? -8.393 0.520 1.835 1.00 97.56 93 GLU A C 1
ATOM 763 O O . GLU A 1 93 ? -8.628 -0.633 1.485 1.00 97.56 93 GLU A O 1
ATOM 768 N N . ILE A 1 94 ? -8.009 0.808 3.077 1.00 97.81 94 ILE A N 1
ATOM 769 C CA . ILE A 1 94 ? -7.971 -0.172 4.165 1.00 97.81 94 ILE A CA 1
ATOM 770 C C . ILE A 1 94 ? -9.358 -0.202 4.798 1.00 97.81 94 ILE A C 1
ATOM 772 O O . ILE A 1 94 ? -9.755 0.735 5.492 1.00 97.81 94 ILE A O 1
ATOM 776 N N . MET A 1 95 ? -10.093 -1.279 4.541 1.00 98.06 95 MET A N 1
ATOM 777 C CA . MET A 1 95 ? -11.498 -1.440 4.917 1.00 98.06 95 MET A CA 1
ATOM 778 C C . MET A 1 95 ? -11.667 -2.165 6.249 1.00 98.06 95 MET A C 1
ATOM 780 O O . MET A 1 95 ? -12.650 -1.957 6.956 1.00 98.0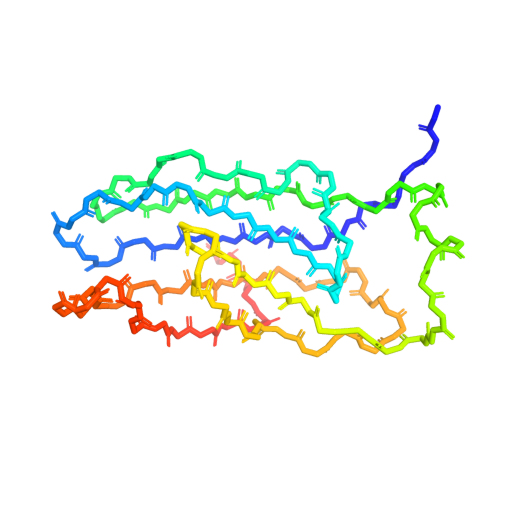6 95 MET A O 1
ATOM 784 N N . THR A 1 96 ? -10.737 -3.049 6.606 1.00 97.06 96 THR A N 1
ATOM 785 C CA . THR A 1 96 ? -10.824 -3.866 7.823 1.00 97.06 96 THR A CA 1
ATOM 786 C C . THR A 1 96 ? -9.428 -4.249 8.301 1.00 97.06 96 THR A C 1
ATOM 788 O O . THR A 1 96 ? -8.527 -4.447 7.491 1.00 97.06 96 THR A O 1
ATOM 791 N N . VAL A 1 97 ? -9.252 -4.373 9.618 1.00 95.75 97 VAL A N 1
ATOM 792 C CA . VAL A 1 97 ? -8.087 -5.027 10.228 1.00 95.75 97 VAL A CA 1
ATOM 793 C C . VAL A 1 97 ? -8.571 -6.339 10.831 1.00 95.75 97 VAL A C 1
ATOM 795 O O . VAL A 1 97 ? -9.428 -6.334 11.718 1.00 95.75 97 VAL A O 1
ATOM 798 N N . TYR A 1 98 ? -8.057 -7.458 10.331 1.00 95.44 98 TYR A N 1
ATOM 799 C CA . TYR A 1 98 ? -8.407 -8.785 10.822 1.00 95.44 98 TYR A CA 1
ATOM 800 C C . TYR A 1 98 ? -7.683 -9.101 12.136 1.00 95.44 98 TYR A C 1
ATOM 802 O O . TYR A 1 98 ? -6.715 -8.442 12.520 1.00 95.44 98 TYR A O 1
ATOM 810 N N . LYS A 1 99 ? -8.159 -10.129 12.849 1.00 92.31 99 LYS A N 1
ATOM 811 C CA . LYS A 1 99 ? -7.624 -10.515 14.168 1.00 92.31 99 LYS A CA 1
ATOM 812 C C . LYS A 1 99 ? -6.145 -10.912 14.133 1.00 92.31 99 LYS A C 1
ATOM 814 O O . LYS A 1 99 ? -5.450 -10.725 15.124 1.00 92.31 99 LYS A O 1
ATOM 819 N N . ASP A 1 100 ? -5.674 -11.442 13.011 1.00 91.12 100 ASP A N 1
ATOM 820 C CA . ASP A 1 100 ? -4.273 -11.813 12.782 1.00 91.12 100 ASP A CA 1
ATOM 821 C C . ASP A 1 100 ? -3.381 -10.618 12.379 1.00 91.12 100 ASP A C 1
ATOM 823 O O . ASP A 1 100 ? -2.171 -10.766 12.207 1.00 91.12 100 ASP A O 1
ATOM 827 N N . GLY A 1 101 ? -3.957 -9.417 12.257 1.00 89.50 101 GLY A N 1
ATOM 828 C CA . GLY A 1 101 ? -3.264 -8.197 11.851 1.00 89.50 101 GLY A CA 1
ATOM 829 C C . GLY A 1 101 ? -3.127 -8.013 10.337 1.00 89.50 101 GLY A C 1
ATOM 830 O O . GLY A 1 101 ? -2.506 -7.032 9.910 1.00 89.50 101 GLY A O 1
ATOM 831 N N . THR A 1 102 ? -3.689 -8.914 9.524 1.00 94.94 102 THR A N 1
ATOM 832 C CA . THR A 1 102 ? -3.853 -8.689 8.083 1.00 94.94 102 THR A CA 1
ATOM 833 C C . THR A 1 102 ? -4.911 -7.610 7.825 1.00 94.94 102 THR A C 1
ATOM 835 O O . THR A 1 102 ? -5.714 -7.258 8.694 1.00 94.94 102 THR A O 1
ATOM 838 N N . LEU A 1 103 ? -4.882 -7.030 6.631 1.00 96.62 103 LEU A N 1
ATOM 839 C CA . LEU A 1 103 ? -5.729 -5.923 6.214 1.00 96.62 103 LEU A CA 1
ATOM 840 C C . LEU A 1 103 ? -6.663 -6.396 5.103 1.00 96.62 103 LEU A C 1
ATOM 842 O O . LEU A 1 103 ? -6.224 -6.982 4.118 1.00 96.62 103 LEU A O 1
ATOM 846 N N . GLY A 1 104 ? -7.949 -6.096 5.237 1.00 96.62 104 GLY A N 1
ATOM 847 C CA . GLY A 1 104 ? -8.874 -6.130 4.112 1.00 96.62 104 GLY A CA 1
ATOM 848 C C . GLY A 1 104 ? -8.699 -4.844 3.323 1.00 96.62 104 GLY A C 1
ATOM 849 O O . GLY A 1 104 ? -9.020 -3.775 3.851 1.00 96.62 104 GLY A O 1
ATOM 850 N N . ILE A 1 105 ? -8.175 -4.936 2.101 1.00 96.88 105 ILE A N 1
ATOM 851 C CA . ILE A 1 105 ? -7.935 -3.772 1.244 1.00 96.88 105 ILE A CA 1
ATOM 852 C C . ILE A 1 105 ? -8.793 -3.803 -0.019 1.00 96.88 105 ILE A C 1
ATOM 854 O O . ILE A 1 105 ? -9.169 -4.868 -0.503 1.00 96.88 105 ILE A O 1
ATOM 858 N N . LYS A 1 106 ? -9.061 -2.620 -0.561 1.00 96.19 106 LYS A N 1
ATOM 859 C CA . LYS A 1 106 ? -9.626 -2.407 -1.893 1.00 96.19 106 LYS A CA 1
ATOM 860 C C . LYS A 1 106 ? -8.721 -1.436 -2.644 1.00 96.19 106 LYS A C 1
ATOM 862 O O . LYS A 1 106 ? -8.274 -0.455 -2.053 1.00 96.19 106 LYS A O 1
ATOM 867 N N . VAL A 1 107 ? -8.457 -1.706 -3.919 1.00 93.06 107 VAL A N 1
ATOM 868 C CA . VAL A 1 107 ? -7.578 -0.875 -4.747 1.00 93.06 107 VAL A CA 1
ATOM 869 C C . VAL A 1 107 ? -8.360 -0.256 -5.901 1.00 93.06 107 VAL A C 1
ATOM 871 O O . VAL A 1 107 ? -9.191 -0.917 -6.518 1.00 93.06 107 VAL A O 1
ATOM 874 N N . ASP A 1 108 ? -8.100 1.022 -6.159 1.00 91.06 108 ASP A N 1
ATOM 875 C CA . ASP A 1 108 ? -8.496 1.740 -7.367 1.00 91.06 108 ASP A CA 1
ATOM 876 C C . ASP A 1 108 ? -7.231 2.239 -8.080 1.00 91.06 108 ASP A C 1
ATOM 878 O O . ASP A 1 108 ? -6.544 3.153 -7.616 1.00 91.06 108 ASP A O 1
ATOM 882 N N . GLU A 1 109 ? -6.908 1.590 -9.197 1.00 85.56 109 GLU A N 1
ATOM 883 C CA . GLU A 1 109 ? -5.696 1.814 -9.994 1.00 85.56 109 GLU A CA 1
ATOM 884 C C . GLU A 1 109 ? -5.792 3.039 -10.918 1.00 85.56 109 GLU A C 1
ATOM 886 O O . GLU A 1 109 ? -4.808 3.415 -11.550 1.00 85.56 109 GLU A O 1
ATOM 891 N N . LYS A 1 110 ? -6.973 3.664 -11.030 1.00 80.31 110 LYS A N 1
ATOM 892 C CA . LYS A 1 110 ? -7.227 4.830 -11.895 1.00 80.31 110 LYS A CA 1
ATOM 893 C C . LYS A 1 110 ? -7.807 5.985 -11.090 1.00 80.31 110 LYS A C 1
ATOM 895 O O . LYS A 1 110 ? -8.692 6.705 -11.559 1.00 80.31 110 LYS A O 1
ATOM 900 N N . PHE A 1 111 ? -7.295 6.174 -9.878 1.00 81.69 111 PHE A N 1
ATOM 901 C CA . PHE A 1 111 ? -7.821 7.173 -8.968 1.00 81.69 111 PHE A CA 1
ATOM 902 C C . PHE A 1 111 ? -7.587 8.584 -9.520 1.00 81.69 111 PHE A C 1
ATOM 904 O O . PHE A 1 111 ? -6.467 9.095 -9.568 1.00 81.69 111 PHE A O 1
ATOM 911 N N . SER A 1 112 ? -8.670 9.248 -9.911 1.00 74.75 112 SER A N 1
ATOM 912 C CA . SER A 1 112 ? -8.664 10.671 -10.226 1.00 74.75 112 SER A CA 1
ATOM 913 C C . SER A 1 112 ? -9.210 11.434 -9.029 1.00 74.75 112 SER A C 1
ATOM 915 O O . SER A 1 112 ? -10.330 11.187 -8.576 1.00 74.75 112 SER A O 1
ATOM 917 N N . ARG A 1 113 ? -8.415 12.362 -8.493 1.00 63.09 113 ARG A N 1
ATOM 918 C CA . ARG A 1 113 ? -8.884 13.270 -7.448 1.00 63.09 113 ARG A CA 1
ATOM 919 C C . ARG A 1 113 ? -9.782 14.308 -8.124 1.00 63.09 113 ARG A C 1
ATOM 921 O O . ARG A 1 113 ? -9.258 15.237 -8.730 1.00 63.09 113 ARG A O 1
ATOM 928 N N . VAL A 1 114 ? -11.099 14.094 -8.069 1.00 51.59 114 VAL A N 1
ATOM 929 C CA . VAL A 1 114 ? -12.099 15.120 -8.420 1.00 51.59 114 VAL A CA 1
ATOM 930 C C . VAL A 1 114 ? -11.949 16.312 -7.482 1.00 51.59 114 VAL A C 1
ATOM 932 O O . VAL A 1 114 ? -11.727 16.077 -6.267 1.00 51.59 114 VAL A O 1
#

Sequence (114 aa):
MQAQLLPIVYIRNNTSQIIEDIYFSFDSIELMGSKAKKIKPNTTKNISLYLADRQKFQLEREDYDLVMHHRNKNKYVVVECYGISPSLNILVEIMTVYKDGTLGIKVDEKFSRV

Organism: NCBI:txid36845